Protein AF-A0A8H9G1B4-F1 (afdb_monomer)

Structure (mmCIF, N/CA/C/O backbone):
data_AF-A0A8H9G1B4-F1
#
_entry.id   AF-A0A8H9G1B4-F1
#
loop_
_atom_site.group_PDB
_atom_site.id
_atom_site.type_symbol
_atom_site.label_atom_id
_atom_site.label_alt_id
_atom_site.label_comp_id
_atom_site.label_asym_id
_atom_site.label_entity_id
_atom_site.label_seq_id
_atom_site.pdbx_PDB_ins_code
_atom_site.Cartn_x
_atom_site.Cartn_y
_atom_site.Cartn_z
_atom_site.occupancy
_atom_site.B_iso_or_equiv
_atom_site.auth_seq_id
_atom_site.auth_comp_id
_atom_site.auth_asym_id
_atom_site.auth_atom_id
_atom_site.pdbx_PDB_model_num
ATOM 1 N N . MET A 1 1 ? -32.450 4.926 46.260 1.00 45.41 1 MET A N 1
ATOM 2 C CA . MET A 1 1 ? -32.397 3.562 46.825 1.00 45.41 1 MET A CA 1
ATOM 3 C C . MET A 1 1 ? -30.943 3.125 46.761 1.00 45.41 1 MET A C 1
ATOM 5 O O . MET A 1 1 ? -30.484 2.767 45.690 1.00 45.41 1 MET A O 1
ATOM 9 N N . GLN A 1 2 ? -30.177 3.312 47.837 1.00 35.53 2 GLN A N 1
ATOM 10 C CA . GLN A 1 2 ? -28.774 2.889 47.876 1.00 35.53 2 GLN A CA 1
ATOM 11 C C . GLN A 1 2 ? -28.753 1.433 48.333 1.00 35.53 2 GLN A C 1
ATOM 13 O O . GLN A 1 2 ? -28.996 1.141 49.503 1.00 35.53 2 GLN A O 1
ATOM 18 N N . LEU A 1 3 ? -28.574 0.513 47.390 1.00 46.75 3 LEU A N 1
ATOM 19 C CA . LEU A 1 3 ? -28.362 -0.893 47.704 1.00 46.75 3 LEU A CA 1
ATOM 20 C C . LEU A 1 3 ? -26.878 -1.056 48.035 1.00 46.75 3 LEU A C 1
ATOM 22 O O . LEU A 1 3 ? -26.030 -0.969 47.156 1.00 46.75 3 LEU A O 1
ATOM 26 N N . ASN A 1 4 ? -26.581 -1.223 49.324 1.00 39.00 4 ASN A N 1
ATOM 27 C CA . ASN A 1 4 ? -25.260 -1.623 49.790 1.00 39.00 4 ASN A CA 1
ATOM 28 C C . ASN A 1 4 ? -25.005 -3.071 49.327 1.00 39.00 4 ASN A C 1
ATOM 30 O O . ASN A 1 4 ? -25.754 -3.980 49.701 1.00 39.00 4 ASN A O 1
ATOM 34 N N . THR A 1 5 ? -23.983 -3.260 48.495 1.00 51.50 5 THR A N 1
ATOM 35 C CA . THR A 1 5 ? -23.577 -4.530 47.870 1.00 51.50 5 THR A CA 1
ATOM 36 C C . THR A 1 5 ? -23.260 -5.637 48.878 1.00 51.50 5 THR A C 1
ATOM 38 O O . THR A 1 5 ? -23.421 -6.811 48.554 1.00 51.50 5 THR A O 1
ATOM 41 N N . ASP A 1 6 ? -22.956 -5.297 50.134 1.00 50.88 6 ASP A N 1
ATOM 42 C CA . ASP A 1 6 ? -22.687 -6.276 51.199 1.00 50.88 6 ASP A CA 1
ATOM 43 C C . ASP A 1 6 ? -23.932 -7.072 51.643 1.00 50.88 6 ASP A C 1
ATOM 45 O O . ASP A 1 6 ? -23.829 -8.101 52.315 1.00 50.88 6 ASP A O 1
ATOM 49 N N . ASN A 1 7 ? -25.139 -6.622 51.278 1.00 50.41 7 ASN A N 1
ATOM 50 C CA . ASN A 1 7 ? -26.392 -7.285 51.659 1.00 50.41 7 ASN A CA 1
ATOM 51 C C . ASN A 1 7 ? -26.852 -8.378 50.683 1.00 50.41 7 ASN A C 1
ATOM 53 O O . ASN A 1 7 ? -27.826 -9.069 50.978 1.00 50.41 7 ASN A O 1
ATOM 5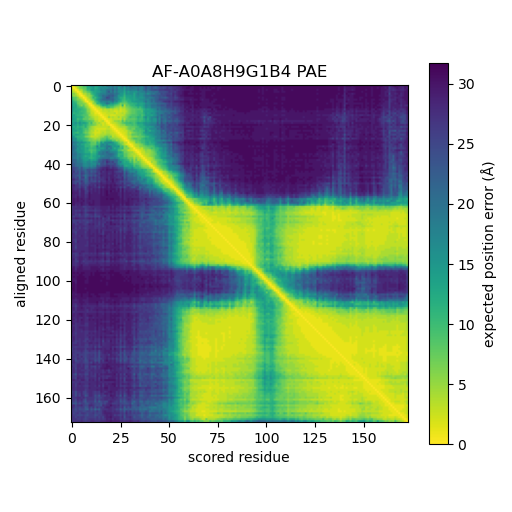7 N N . ILE A 1 8 ? -26.175 -8.552 49.546 1.00 50.28 8 ILE A N 1
ATOM 58 C CA . ILE A 1 8 ? -26.595 -9.484 48.485 1.00 50.28 8 ILE A CA 1
ATOM 59 C C . ILE A 1 8 ? -26.317 -10.952 48.872 1.00 50.28 8 ILE A C 1
ATOM 61 O O . ILE A 1 8 ? -26.995 -11.857 48.396 1.00 50.28 8 ILE A O 1
ATOM 65 N N . LEU A 1 9 ? -25.398 -11.202 49.814 1.00 51.53 9 LEU A N 1
ATOM 66 C CA . LEU A 1 9 ? -25.036 -12.550 50.278 1.00 51.53 9 LEU A CA 1
ATOM 67 C C . LEU A 1 9 ? -25.902 -13.090 51.435 1.00 51.53 9 LEU A C 1
ATOM 69 O O . LEU A 1 9 ? -25.666 -14.199 51.910 1.00 51.53 9 LEU A O 1
ATOM 73 N N . LYS A 1 10 ? -26.897 -12.335 51.922 1.00 56.69 10 LYS A N 1
ATOM 74 C CA . LYS A 1 10 ? -27.782 -12.779 53.014 1.00 56.69 10 LYS A CA 1
ATOM 75 C C . LYS A 1 10 ? -29.090 -13.328 52.441 1.00 56.69 10 LYS A C 1
ATOM 77 O O . LYS A 1 10 ? -29.722 -12.681 51.617 1.00 56.69 10 LYS A O 1
ATOM 82 N N . GLU A 1 11 ? -29.553 -14.476 52.948 1.00 61.25 11 GLU A N 1
ATOM 83 C CA . GLU A 1 11 ? -30.806 -15.154 52.533 1.00 61.25 11 GLU A CA 1
ATOM 84 C C . GLU A 1 11 ? -32.082 -14.292 52.661 1.00 61.25 11 GLU A C 1
ATOM 86 O O . GLU A 1 11 ? -33.163 -14.654 52.189 1.00 61.25 11 GLU A O 1
ATOM 91 N N . SER A 1 12 ? -31.975 -13.134 53.310 1.00 63.62 12 SER A N 1
ATOM 92 C CA . SER A 1 12 ? -33.031 -12.138 53.370 1.00 63.62 12 SER A CA 1
ATOM 93 C C . SER A 1 12 ? -32.452 -10.729 53.401 1.00 63.62 12 SER A C 1
ATOM 95 O O . SER A 1 12 ? -31.546 -10.461 54.195 1.00 63.62 12 SER A O 1
ATOM 97 N N . ILE A 1 13 ? -33.032 -9.821 52.616 1.00 76.06 13 ILE A N 1
ATOM 98 C CA . ILE A 1 13 ? -32.711 -8.390 52.646 1.00 76.06 13 ILE A CA 1
ATOM 99 C C . 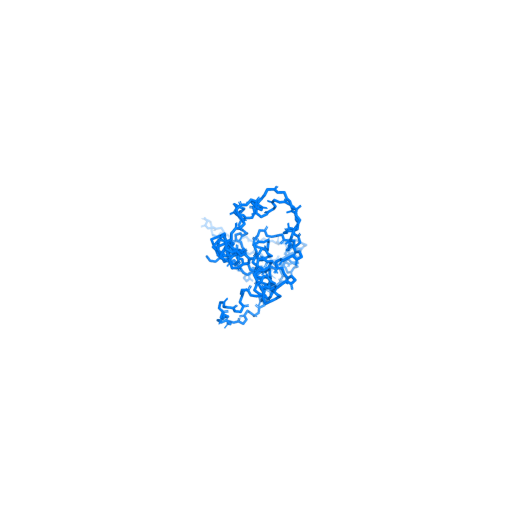ILE A 1 13 ? -33.784 -7.667 53.463 1.00 76.06 13 ILE A C 1
ATOM 101 O O . ILE A 1 13 ? -34.980 -7.951 53.351 1.00 76.06 13 ILE A O 1
ATOM 105 N N . ILE A 1 14 ? -33.353 -6.731 54.309 1.00 72.81 14 ILE A N 1
ATOM 106 C CA . ILE A 1 14 ? -34.253 -5.844 55.044 1.00 72.81 14 ILE A CA 1
ATOM 107 C C . ILE A 1 14 ? -34.376 -4.553 54.242 1.00 72.81 14 ILE A C 1
ATOM 109 O O . ILE A 1 14 ? -33.428 -3.775 54.162 1.00 72.81 14 ILE A O 1
ATOM 113 N N . VAL A 1 15 ? -35.546 -4.327 53.653 1.00 78.25 15 VAL A N 1
ATOM 114 C CA . VAL A 1 15 ? -35.872 -3.070 52.977 1.00 78.25 15 VAL A CA 1
ATOM 115 C C . VAL A 1 15 ? -36.675 -2.189 53.926 1.00 78.25 15 VAL A C 1
ATOM 117 O O . VAL A 1 15 ? -37.648 -2.630 54.540 1.00 78.25 15 VAL A O 1
ATOM 120 N N . GLN A 1 16 ? -36.243 -0.939 54.081 1.00 78.12 16 GLN A N 1
ATOM 121 C CA . GLN A 1 16 ? -36.937 0.053 54.897 1.00 78.12 16 GLN A CA 1
ATOM 122 C C . GLN A 1 16 ? -37.735 0.984 53.989 1.00 78.12 16 GLN A C 1
ATOM 124 O O . GLN A 1 16 ? -37.182 1.597 53.075 1.00 78.12 16 GLN A O 1
ATOM 129 N N . CYS A 1 17 ? -39.039 1.093 54.239 1.00 71.69 17 CYS A N 1
ATOM 130 C CA . CYS A 1 17 ? -39.881 2.037 53.520 1.00 71.69 17 CYS A CA 1
ATOM 131 C C . CYS A 1 17 ? -39.518 3.475 53.936 1.00 71.69 17 CYS A C 1
ATOM 133 O O . CYS A 1 17 ? -39.573 3.786 55.128 1.00 71.69 17 CYS A O 1
ATOM 135 N N . PRO A 1 18 ? -39.199 4.379 52.993 1.00 73.06 18 PRO A N 1
ATOM 136 C CA . PRO A 1 18 ? -38.800 5.748 53.319 1.00 73.06 18 PRO A CA 1
ATOM 137 C C . PRO A 1 18 ? -39.960 6.618 53.828 1.00 73.06 18 PRO A C 1
ATOM 139 O O . PRO A 1 18 ? -39.715 7.650 54.439 1.00 73.06 18 PRO A O 1
ATOM 142 N N . LYS A 1 19 ? -41.219 6.221 53.584 1.00 76.56 19 LYS A N 1
ATOM 143 C CA . LYS A 1 19 ? -42.411 6.991 53.987 1.00 76.56 19 LYS A CA 1
ATOM 144 C C . LYS A 1 19 ? -42.935 6.651 55.381 1.00 76.56 19 LYS A C 1
ATOM 146 O O . LYS A 1 19 ? -43.414 7.541 56.068 1.00 76.56 19 LYS A O 1
ATOM 151 N N . CYS A 1 20 ? -42.885 5.383 55.786 1.00 79.75 20 CYS A N 1
ATOM 152 C CA . CYS A 1 20 ? -43.458 4.927 57.060 1.00 79.75 20 CYS A CA 1
ATOM 153 C C . CYS A 1 20 ? -42.433 4.281 58.003 1.00 79.75 20 CYS A C 1
ATOM 155 O O . CYS A 1 20 ? -42.813 3.745 59.038 1.00 79.75 20 CYS A O 1
ATOM 157 N N . SER A 1 21 ? -41.142 4.292 57.650 1.00 76.75 21 SER A N 1
ATOM 158 C CA . SER A 1 21 ? -40.031 3.702 58.420 1.00 76.75 21 SER A CA 1
ATOM 159 C C . SER A 1 21 ? -40.175 2.213 58.769 1.00 76.75 21 SER A C 1
ATOM 161 O O . SER A 1 21 ? -39.356 1.663 59.506 1.00 76.75 21 SER A O 1
ATOM 163 N N . GLN A 1 22 ? -41.171 1.530 58.205 1.00 79.88 22 GLN A N 1
ATOM 164 C CA . GLN A 1 22 ? -41.409 0.112 58.421 1.00 79.88 22 GLN A CA 1
ATOM 165 C C . GLN A 1 22 ? -40.322 -0.717 57.727 1.00 79.88 22 GLN A C 1
ATOM 167 O O . GLN A 1 22 ? -39.997 -0.492 56.557 1.00 79.88 22 GLN A O 1
ATOM 172 N N . LYS A 1 23 ? -39.751 -1.676 58.463 1.00 80.44 23 LYS A N 1
ATOM 173 C CA . LYS A 1 23 ? -38.731 -2.606 57.968 1.00 80.44 23 LYS A CA 1
ATOM 174 C C . LYS A 1 23 ? -39.406 -3.907 57.545 1.00 80.44 23 LYS A C 1
ATOM 176 O O . LYS A 1 23 ? -39.979 -4.602 58.379 1.00 80.44 23 LYS A O 1
ATOM 181 N N . LEU A 1 24 ? -39.330 -4.235 56.260 1.00 76.31 24 LEU A N 1
ATOM 182 C CA . LEU A 1 24 ? -39.847 -5.480 55.699 1.00 76.31 24 LEU A CA 1
ATOM 183 C C . LEU A 1 24 ? -38.676 -6.412 55.394 1.00 76.31 24 LEU A C 1
ATOM 185 O O . LEU A 1 24 ? -37.708 -6.022 54.740 1.00 76.31 24 LEU A O 1
ATOM 189 N N . ARG A 1 25 ? -38.760 -7.651 55.884 1.00 74.38 25 ARG A N 1
ATOM 190 C CA . ARG A 1 25 ? -37.785 -8.701 55.580 1.00 74.38 25 ARG A CA 1
ATOM 191 C C . ARG A 1 25 ? -38.266 -9.459 54.347 1.00 74.38 25 ARG A C 1
ATOM 193 O O . ARG A 1 25 ? -39.237 -10.205 54.430 1.00 74.38 25 ARG A O 1
ATOM 200 N N . VAL A 1 26 ? -37.578 -9.287 53.226 1.00 74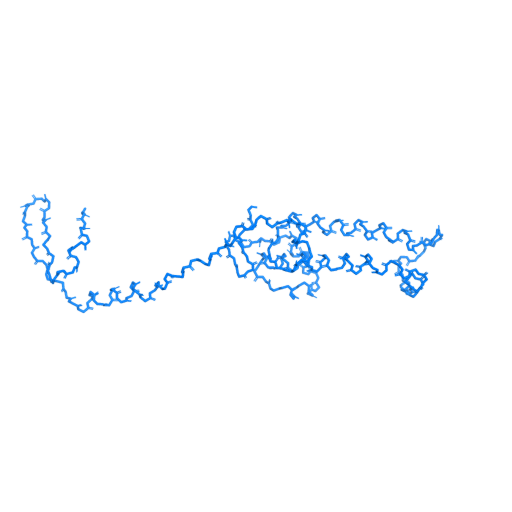.12 26 VAL A N 1
ATOM 201 C CA . VAL A 1 26 ? -37.873 -10.003 51.981 1.00 74.12 26 VAL A CA 1
ATOM 202 C C . VAL A 1 26 ? -36.928 -11.198 51.888 1.00 74.12 26 VAL A C 1
ATOM 204 O O . VAL A 1 26 ? -35.709 -11.027 51.902 1.00 74.12 26 VAL A O 1
ATOM 207 N N . LYS A 1 27 ? -37.484 -12.416 51.841 1.00 69.88 27 LYS A N 1
ATOM 208 C CA . LYS A 1 27 ? -36.721 -13.639 51.548 1.00 69.88 27 LYS A CA 1
ATOM 209 C C . LYS A 1 27 ? -36.514 -13.724 50.040 1.00 69.88 27 LYS A C 1
ATOM 211 O O . LYS A 1 27 ? -37.488 -13.640 49.296 1.00 69.88 27 LYS A O 1
ATOM 216 N N . ILE A 1 28 ? -35.270 -13.883 49.602 1.00 65.06 28 ILE A N 1
ATOM 217 C CA . ILE A 1 28 ? -34.947 -14.014 48.178 1.00 65.06 28 ILE A CA 1
ATOM 218 C C . ILE A 1 28 ? -34.841 -15.509 47.858 1.00 65.06 28 ILE A C 1
ATOM 220 O O . ILE A 1 28 ? -34.106 -16.217 48.551 1.00 65.06 28 ILE A O 1
ATOM 224 N N .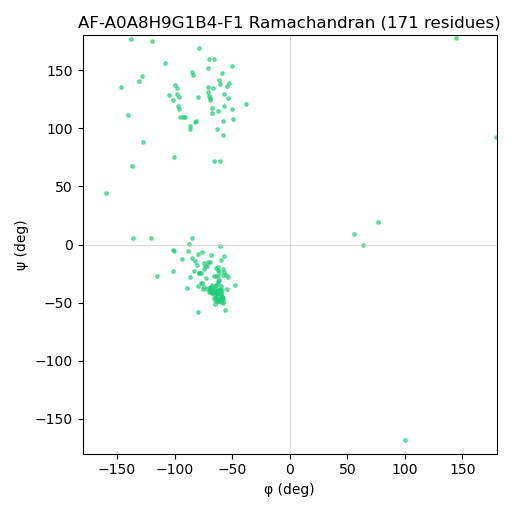 PRO A 1 29 ? -35.561 -16.023 46.845 1.00 60.44 29 PRO A N 1
ATOM 225 C CA . PRO A 1 29 ? -35.416 -17.408 46.425 1.00 60.44 29 PRO A CA 1
ATOM 226 C C . PRO A 1 29 ? -33.986 -17.661 45.915 1.00 60.44 29 PRO A C 1
ATOM 228 O O . PRO A 1 29 ? -33.578 -17.147 44.876 1.00 60.44 29 PRO A O 1
ATOM 231 N N . GLN A 1 30 ? -33.244 -18.507 46.634 1.00 61.47 30 GLN A N 1
ATOM 232 C CA . GLN A 1 30 ? -31.881 -18.959 46.316 1.00 61.47 30 GLN A CA 1
ATOM 233 C C . GLN A 1 30 ? -31.620 -19.431 44.867 1.00 61.47 30 GLN A C 1
ATOM 235 O O . GLN A 1 30 ? -30.511 -19.180 44.390 1.00 61.47 30 GLN A O 1
ATOM 240 N N . PRO A 1 31 ? -32.554 -20.081 44.131 1.00 58.09 31 PRO A N 1
ATOM 241 C CA . PRO A 1 31 ? -32.261 -20.508 42.758 1.00 58.09 31 PRO A CA 1
ATOM 242 C C . PRO A 1 31 ? -31.900 -19.345 41.821 1.00 58.09 31 PRO A C 1
ATOM 244 O O . PRO A 1 31 ? -30.986 -19.487 41.016 1.00 58.09 31 PRO A O 1
ATOM 247 N N . GLN A 1 32 ? -32.516 -18.167 41.986 1.00 53.97 32 GLN A N 1
ATOM 248 C CA . GLN A 1 32 ? -32.257 -17.019 41.105 1.00 53.97 32 GLN A CA 1
ATOM 249 C C . GLN A 1 32 ? -30.932 -16.302 41.408 1.00 53.97 32 GLN A C 1
ATOM 251 O O . GLN A 1 32 ? -30.352 -15.671 40.528 1.00 53.97 32 GLN A O 1
ATOM 256 N N . LEU A 1 33 ? -30.426 -16.415 42.641 1.00 56.53 33 LEU A N 1
ATOM 257 C CA . LEU A 1 33 ? -29.175 -15.772 43.053 1.00 56.53 33 LEU A CA 1
ATOM 258 C C . LEU A 1 33 ? -27.952 -16.503 42.485 1.00 56.53 33 LEU A C 1
ATOM 260 O O . LEU A 1 33 ? -26.991 -15.871 42.054 1.00 56.53 33 LEU A O 1
ATOM 264 N N . LYS A 1 34 ? -28.001 -17.839 42.446 1.00 57.09 34 LYS A N 1
ATOM 265 C CA . LYS A 1 34 ? -26.908 -18.652 41.900 1.00 57.09 34 LYS A CA 1
ATOM 266 C C . LYS A 1 34 ? -26.792 -18.502 40.385 1.00 57.09 34 LYS A C 1
ATOM 268 O O . LYS A 1 34 ? -25.682 -18.366 39.890 1.00 57.09 34 LYS A O 1
ATOM 273 N N . GLU A 1 35 ? -27.911 -18.459 39.663 1.00 58.91 35 GLU A N 1
ATOM 274 C CA . GLU A 1 35 ? -27.908 -18.276 38.204 1.00 58.91 35 GLU A CA 1
ATOM 275 C C . GLU A 1 35 ? -27.369 -16.898 37.785 1.00 58.91 35 GLU A C 1
ATOM 277 O O . GLU A 1 35 ? -26.565 -16.818 36.858 1.00 58.91 35 GLU A O 1
ATOM 282 N N . ALA A 1 36 ? -27.726 -15.824 38.500 1.00 57.81 36 ALA A N 1
ATOM 283 C CA . ALA A 1 36 ? -27.231 -14.476 38.205 1.00 57.81 36 ALA A CA 1
ATOM 284 C C . ALA A 1 36 ? -25.718 -14.314 38.463 1.00 57.81 36 ALA A C 1
ATOM 286 O O . ALA A 1 36 ? -25.012 -13.743 37.635 1.00 57.81 36 ALA A O 1
ATOM 287 N N . ILE A 1 37 ? -25.200 -14.867 39.568 1.00 58.66 37 ILE A N 1
ATOM 288 C CA . ILE A 1 37 ? -23.763 -14.813 39.910 1.00 58.66 37 ILE A CA 1
ATOM 289 C C . ILE A 1 37 ? -22.928 -15.662 38.937 1.00 58.66 37 ILE A C 1
ATOM 291 O O . ILE A 1 37 ? -21.814 -15.295 38.551 1.00 58.66 37 ILE A O 1
ATOM 295 N N . VAL A 1 38 ? -23.464 -16.808 38.515 1.00 60.72 38 VAL A N 1
ATOM 296 C CA . VAL A 1 38 ? -22.808 -17.685 37.539 1.00 60.72 38 VAL A CA 1
ATOM 297 C C . VAL A 1 38 ? -22.779 -17.033 36.150 1.00 60.72 38 VAL A C 1
ATOM 299 O O . VAL A 1 38 ? -21.767 -17.122 35.464 1.00 60.72 38 VAL A O 1
ATOM 302 N N . LEU A 1 39 ? -23.819 -16.293 35.752 1.00 55.59 39 LEU A N 1
ATOM 303 C CA . LEU A 1 39 ? -23.814 -15.542 34.491 1.00 55.59 39 LEU A CA 1
ATOM 304 C C . LEU A 1 39 ? -22.820 -14.366 34.491 1.00 55.59 39 LEU A C 1
ATOM 306 O O . LEU A 1 39 ? -22.136 -14.173 33.489 1.00 55.59 39 LEU A O 1
ATOM 310 N N . GLU A 1 40 ? -22.664 -13.625 35.594 1.00 57.59 40 GLU A N 1
ATOM 311 C CA . GLU A 1 40 ? -21.645 -12.560 35.677 1.00 57.59 40 GLU A CA 1
ATOM 312 C C . GLU A 1 40 ? -20.208 -13.104 35.655 1.00 57.59 40 GLU A C 1
ATOM 314 O O . GLU A 1 40 ? -19.334 -12.521 35.013 1.00 57.59 40 GLU A O 1
ATOM 319 N N . SER A 1 41 ? -19.958 -14.242 36.309 1.00 55.97 41 SER A N 1
ATOM 320 C CA . SER A 1 41 ? -18.621 -14.853 36.376 1.00 55.97 41 SER A CA 1
ATOM 321 C C . SER A 1 41 ? -18.219 -15.629 35.114 1.00 55.97 41 SER A C 1
ATOM 323 O O . SER A 1 41 ? -17.028 -15.755 34.840 1.00 55.97 41 SER A O 1
ATOM 325 N N . ILE A 1 42 ? -19.180 -16.111 34.315 1.00 56.44 42 ILE A N 1
ATOM 326 C CA . ILE A 1 42 ? -18.912 -16.826 33.053 1.00 56.44 42 ILE A CA 1
ATOM 327 C C . ILE A 1 42 ? -18.748 -15.866 31.859 1.00 56.44 42 ILE A C 1
ATOM 329 O O . ILE A 1 42 ? -18.025 -16.189 30.917 1.00 56.44 42 ILE A O 1
ATOM 333 N N . VAL A 1 43 ? -19.372 -14.681 31.872 1.00 55.06 43 VAL A N 1
ATOM 334 C CA . VAL A 1 43 ? -19.354 -13.759 30.714 1.00 55.06 43 VAL A CA 1
ATOM 335 C C . VAL A 1 43 ? -18.089 -12.895 30.637 1.00 55.06 43 VAL A C 1
ATOM 337 O O . VAL A 1 43 ? -17.792 -12.354 29.573 1.00 55.06 43 VAL A O 1
ATOM 340 N N . MET A 1 44 ? -17.283 -12.810 31.697 1.00 46.28 44 MET A N 1
ATOM 341 C CA . MET A 1 44 ? -15.997 -12.114 31.631 1.00 46.28 44 MET A CA 1
ATOM 342 C C . MET A 1 44 ? -14.848 -12.990 32.131 1.00 46.28 44 MET A C 1
ATOM 344 O O . MET A 1 44 ? -14.425 -12.847 33.279 1.00 46.28 44 MET A O 1
ATOM 348 N N . PRO A 1 45 ? -14.214 -13.803 31.265 1.00 56.19 45 PRO A N 1
ATOM 349 C CA . PRO A 1 45 ? -12.769 -13.847 31.355 1.00 56.19 45 PRO A CA 1
ATOM 350 C C . PRO A 1 45 ? -12.321 -12.399 31.142 1.00 56.19 45 PRO A C 1
ATOM 352 O O . PRO A 1 45 ? -12.438 -11.857 30.041 1.00 56.19 45 PRO A O 1
ATOM 355 N N . VAL A 1 46 ? -11.886 -11.734 32.212 1.00 53.69 46 VAL A N 1
ATOM 356 C CA . VAL A 1 46 ? -11.077 -10.525 32.081 1.00 53.69 46 VAL A CA 1
ATOM 357 C C . VAL A 1 46 ? -9.861 -10.974 31.285 1.00 53.69 46 VAL A C 1
ATOM 359 O O . VAL A 1 46 ? -8.932 -11.571 31.820 1.00 53.69 46 VAL A O 1
ATOM 362 N N . MET A 1 47 ? -9.930 -10.793 29.968 1.00 56.50 47 MET A N 1
ATOM 363 C CA . MET A 1 47 ? -8.767 -10.864 29.113 1.00 56.50 47 MET A CA 1
ATOM 364 C C . MET A 1 47 ? -7.897 -9.718 29.586 1.00 56.50 47 MET A C 1
ATOM 366 O O . MET A 1 47 ? -8.171 -8.557 29.285 1.00 56.50 47 MET A O 1
ATOM 370 N N . GLU A 1 48 ? -6.908 -10.053 30.406 1.00 62.72 48 GLU A N 1
ATOM 371 C CA . GLU A 1 48 ? -5.842 -9.138 30.748 1.00 62.72 48 GLU A CA 1
ATOM 372 C C . GLU A 1 48 ? -5.308 -8.584 29.422 1.00 62.72 48 GLU A C 1
ATOM 374 O O . GLU A 1 48 ? -4.932 -9.370 28.539 1.00 62.72 48 GLU A O 1
ATOM 379 N N . PRO A 1 49 ? -5.423 -7.262 29.188 1.00 70.75 49 PRO A N 1
ATOM 380 C CA . PRO A 1 49 ? -5.014 -6.689 27.923 1.00 70.75 49 PRO A CA 1
ATOM 381 C C . PRO A 1 49 ? -3.546 -7.062 27.718 1.00 70.75 49 PRO A C 1
ATOM 383 O O . PRO A 1 49 ? -2.754 -6.872 28.643 1.00 70.75 49 PRO A O 1
ATOM 386 N N . PRO A 1 50 ? -3.171 -7.622 26.553 1.00 68.31 50 PRO A N 1
ATOM 387 C CA . PRO A 1 50 ? -1.784 -7.978 26.310 1.00 68.31 50 PRO A CA 1
ATOM 388 C C . PRO A 1 50 ? -0.940 -6.732 26.558 1.00 68.31 50 PRO A C 1
ATOM 390 O O . PRO A 1 50 ? -1.244 -5.678 25.993 1.00 68.31 50 PRO A O 1
ATOM 393 N N . GLU A 1 51 ? 0.075 -6.837 27.419 1.00 60.28 51 GLU A N 1
ATOM 394 C CA . GLU A 1 51 ? 1.049 -5.769 27.620 1.00 60.28 51 GLU A CA 1
ATOM 395 C C . GLU A 1 51 ? 1.543 -5.327 26.240 1.00 60.28 51 GLU A C 1
ATOM 397 O O . GLU A 1 51 ? 2.228 -6.071 25.538 1.00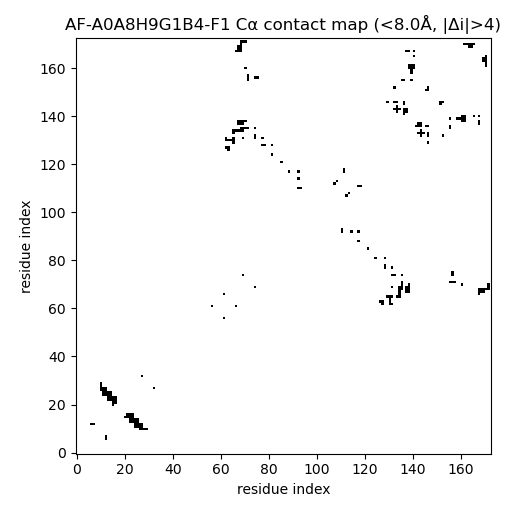 60.28 51 GLU A O 1
ATOM 402 N N . ILE A 1 52 ? 1.137 -4.134 25.799 1.00 58.34 52 ILE A N 1
ATOM 403 C CA . ILE A 1 52 ? 1.634 -3.562 24.554 1.00 58.34 52 ILE A CA 1
ATOM 404 C C . ILE A 1 52 ? 2.979 -2.942 24.923 1.00 58.34 52 ILE A C 1
ATOM 406 O O . ILE A 1 52 ? 2.980 -1.888 25.567 1.00 58.34 52 ILE A O 1
ATOM 410 N N . PRO A 1 53 ? 4.131 -3.530 24.538 1.00 57.56 53 PRO A N 1
ATOM 411 C CA . PRO A 1 53 ? 5.401 -2.861 24.739 1.00 57.56 53 PRO A CA 1
ATOM 412 C C . PRO A 1 53 ? 5.332 -1.514 24.024 1.00 57.56 53 PRO A C 1
ATOM 414 O O . PRO A 1 53 ? 5.137 -1.444 22.804 1.00 57.56 53 PRO A O 1
ATOM 417 N N . SER A 1 54 ? 5.475 -0.445 24.810 1.00 63.59 54 SER A N 1
ATOM 418 C CA . SER A 1 54 ? 5.554 0.947 24.379 1.00 63.59 54 SER A CA 1
ATOM 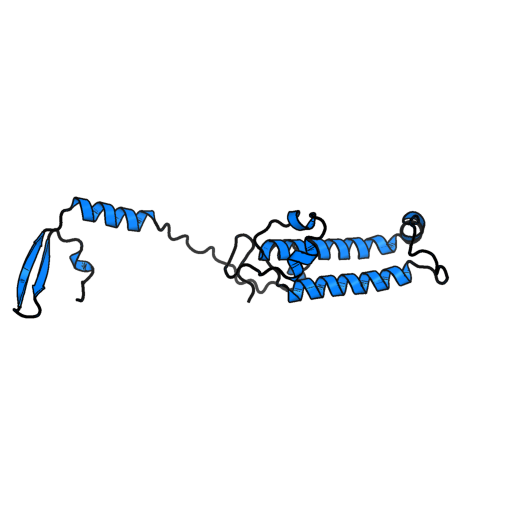419 C C . SER A 1 54 ? 6.836 1.150 23.577 1.00 63.59 54 SER A C 1
ATOM 421 O O . SER A 1 54 ? 7.820 1.730 24.028 1.00 63.59 54 SER A O 1
ATOM 423 N N . SER A 1 55 ? 6.860 0.603 22.374 1.00 49.25 55 SER A N 1
ATOM 424 C CA . SER A 1 55 ? 7.947 0.796 21.443 1.00 49.25 55 SER A CA 1
ATOM 425 C C . SER A 1 55 ? 7.557 1.978 20.578 1.00 49.25 55 SER A C 1
ATOM 427 O O . SER A 1 55 ? 6.642 1.890 19.756 1.00 49.25 55 SER A O 1
ATOM 429 N N . SER A 1 56 ? 8.252 3.097 20.771 1.00 56.62 56 SER A N 1
ATOM 430 C CA . SER A 1 56 ? 8.348 4.183 19.801 1.00 56.62 56 SER A CA 1
ATOM 431 C C . SER A 1 56 ? 8.980 3.631 18.516 1.00 56.62 56 SER A C 1
ATOM 433 O O . SER A 1 56 ? 10.153 3.830 18.204 1.00 56.62 56 SER A O 1
ATOM 435 N N . LYS A 1 57 ? 8.217 2.824 17.772 1.00 54.16 57 LYS A N 1
ATOM 436 C CA . LYS A 1 57 ? 8.704 2.159 16.569 1.00 54.16 57 LYS A CA 1
ATOM 437 C C . LYS A 1 57 ? 8.963 3.235 15.524 1.00 54.16 57 LYS A C 1
ATOM 439 O O . LYS A 1 57 ? 8.039 3.892 15.050 1.00 54.16 57 LYS A O 1
ATOM 444 N N . SER A 1 58 ? 10.241 3.406 15.189 1.00 54.75 58 SER A N 1
ATOM 445 C CA . SER A 1 58 ? 10.712 4.171 14.034 1.00 54.75 58 SER A CA 1
ATOM 446 C C . SER A 1 58 ? 9.780 3.955 12.835 1.00 54.75 58 SER A C 1
ATOM 448 O O . SER A 1 58 ? 9.605 2.822 12.380 1.00 54.75 58 SER A O 1
ATOM 450 N N . LYS A 1 59 ? 9.187 5.044 12.323 1.00 61.25 59 LYS A N 1
ATOM 451 C CA . LYS A 1 59 ? 8.221 5.023 11.209 1.00 61.25 59 LYS A CA 1
ATOM 452 C C . LYS A 1 59 ? 8.762 4.305 9.964 1.00 61.25 59 LYS A C 1
ATOM 454 O O . LYS A 1 59 ? 7.987 3.701 9.234 1.00 61.25 59 LYS A O 1
ATOM 459 N N . VAL A 1 60 ? 10.082 4.297 9.753 1.00 57.03 60 VAL A N 1
ATOM 460 C CA . VAL A 1 60 ? 10.730 3.658 8.593 1.00 57.03 60 VAL A CA 1
ATOM 461 C C . VAL A 1 60 ? 10.626 2.129 8.647 1.00 57.03 60 VAL A C 1
ATOM 463 O O . VAL A 1 60 ? 10.363 1.497 7.625 1.00 57.03 60 VAL A O 1
ATOM 466 N N . LYS A 1 61 ? 10.723 1.521 9.842 1.00 58.38 61 LYS A N 1
ATOM 467 C CA . LYS A 1 61 ? 10.525 0.067 10.016 1.00 58.38 61 LYS A CA 1
ATOM 468 C C . LYS A 1 61 ? 9.104 -0.370 9.642 1.00 58.38 61 LYS A C 1
ATOM 470 O O . LYS A 1 61 ? 8.889 -1.525 9.284 1.00 58.38 61 LYS A O 1
ATOM 475 N N . ASN A 1 62 ? 8.144 0.555 9.664 1.00 74.38 62 ASN A N 1
ATOM 476 C CA . ASN A 1 62 ? 6.767 0.265 9.293 1.00 74.38 62 ASN A CA 1
ATOM 477 C C . ASN A 1 62 ? 6.544 0.259 7.772 1.00 74.38 62 ASN A C 1
ATOM 479 O O . ASN A 1 62 ? 5.562 -0.326 7.339 1.00 74.38 62 ASN A O 1
ATOM 483 N N . ILE A 1 63 ? 7.418 0.830 6.939 1.00 83.38 63 ILE A N 1
ATOM 484 C CA . ILE A 1 63 ? 7.157 0.912 5.487 1.00 83.38 63 ILE A CA 1
ATOM 485 C C . ILE A 1 63 ? 7.391 -0.441 4.791 1.00 83.38 63 ILE A C 1
ATOM 487 O O . ILE A 1 63 ? 6.670 -0.802 3.865 1.00 83.38 63 ILE A O 1
ATOM 491 N N . PHE A 1 64 ? 8.349 -1.237 5.266 1.00 88.69 64 PHE A N 1
ATOM 492 C CA . PHE A 1 64 ? 8.692 -2.534 4.660 1.00 88.69 64 PHE A CA 1
ATOM 493 C C . PHE A 1 64 ? 7.969 -3.735 5.277 1.00 88.69 64 PHE A C 1
ATOM 495 O O . PHE A 1 64 ? 8.006 -4.824 4.711 1.00 88.69 64 PHE A O 1
ATOM 502 N N . SER A 1 65 ? 7.323 -3.549 6.427 1.00 92.25 65 SER A N 1
ATOM 503 C CA . SER A 1 65 ? 6.556 -4.599 7.100 1.00 92.25 65 SER A CA 1
ATOM 504 C C . SER A 1 65 ? 5.132 -4.679 6.549 1.00 92.25 65 SER A C 1
ATOM 506 O O . SER A 1 65 ? 4.565 -3.649 6.201 1.00 92.25 65 SER A O 1
ATOM 508 N N . PHE A 1 66 ? 4.535 -5.871 6.526 1.00 93.75 66 PHE A N 1
ATOM 509 C CA . PHE A 1 66 ? 3.117 -6.085 6.193 1.00 93.75 66 PHE A CA 1
ATOM 510 C C . PHE A 1 66 ? 2.181 -5.896 7.393 1.00 93.75 66 PHE A C 1
ATOM 512 O O . PHE A 1 66 ? 0.966 -5.796 7.228 1.00 93.75 66 PHE A O 1
ATOM 519 N N . GLU A 1 67 ? 2.742 -5.804 8.597 1.00 92.31 67 GLU A N 1
ATOM 520 C CA . GLU A 1 67 ? 1.973 -5.747 9.834 1.00 92.31 67 GLU A CA 1
ATOM 521 C C . GLU A 1 67 ? 1.497 -4.334 10.163 1.00 92.31 67 GLU A C 1
ATOM 523 O O . GLU A 1 67 ? 2.198 -3.338 9.932 1.00 92.31 67 GLU A O 1
ATOM 528 N N . GLY A 1 68 ? 0.314 -4.252 10.767 1.00 92.06 68 GLY A N 1
ATOM 529 C CA . GLY A 1 68 ? -0.305 -3.002 11.187 1.00 92.06 68 GLY A CA 1
ATOM 530 C C . GLY A 1 68 ? -1.378 -2.487 10.232 1.00 92.06 68 GLY A C 1
ATOM 531 O O . GLY A 1 68 ? -1.838 -3.175 9.318 1.00 92.06 68 GLY A O 1
ATOM 532 N N . ARG A 1 69 ? -1.772 -1.236 10.477 1.00 93.50 69 ARG A N 1
ATOM 533 C CA . ARG A 1 69 ? -2.848 -0.529 9.780 1.00 93.50 69 ARG A CA 1
ATOM 534 C C . ARG A 1 69 ? -2.344 0.819 9.279 1.00 93.50 69 ARG A C 1
ATOM 536 O O . ARG A 1 69 ? -1.529 1.451 9.949 1.00 93.50 69 ARG A O 1
ATOM 543 N N . ILE A 1 70 ? -2.831 1.244 8.116 1.00 94.38 70 ILE A N 1
ATOM 544 C CA . ILE A 1 70 ? -2.508 2.545 7.514 1.00 94.38 70 ILE A CA 1
ATOM 545 C C . ILE A 1 70 ? -3.778 3.279 7.083 1.00 94.38 70 ILE A C 1
ATOM 547 O O . ILE A 1 70 ? -4.726 2.666 6.586 1.00 94.38 70 ILE A O 1
ATOM 551 N N . GLY A 1 71 ? -3.792 4.596 7.294 1.00 93.00 71 GLY A N 1
ATOM 552 C CA . GLY A 1 71 ? -4.924 5.452 6.958 1.00 93.00 71 GLY A CA 1
ATOM 553 C C . GLY A 1 71 ? -4.976 5.778 5.466 1.00 93.00 71 GLY A C 1
ATOM 554 O O . GLY A 1 71 ? -4.024 5.552 4.719 1.00 93.00 71 GLY A O 1
ATOM 555 N N . ARG A 1 72 ? -6.090 6.370 5.023 1.00 93.81 72 ARG A N 1
ATOM 556 C CA . ARG A 1 72 ? -6.301 6.731 3.608 1.00 93.81 72 ARG A CA 1
ATOM 557 C C . ARG A 1 72 ? -5.249 7.699 3.074 1.00 93.81 72 ARG A C 1
ATOM 559 O O . ARG A 1 72 ? -4.780 7.515 1.958 1.00 93.81 72 ARG A O 1
ATOM 566 N N . LEU A 1 73 ? -4.894 8.715 3.863 1.00 91.38 73 LEU A N 1
ATOM 567 C CA . LEU A 1 73 ? -3.957 9.756 3.444 1.00 91.38 73 LEU A CA 1
ATOM 568 C C . LEU A 1 73 ? -2.559 9.180 3.218 1.00 91.38 73 LEU A C 1
ATOM 570 O O . LEU A 1 73 ? -1.984 9.367 2.153 1.00 91.38 73 LEU A O 1
ATOM 574 N N . GLU A 1 74 ? -2.030 8.443 4.193 1.00 92.19 74 GLU A N 1
ATOM 575 C CA . GLU A 1 74 ? -0.700 7.838 4.087 1.00 92.19 74 GLU A CA 1
ATOM 576 C C . GLU A 1 74 ? -0.644 6.804 2.947 1.00 92.19 74 GLU A C 1
ATOM 578 O O . GLU A 1 74 ? 0.315 6.782 2.172 1.00 92.19 74 GLU A O 1
ATOM 583 N N . PHE A 1 75 ? -1.702 6.002 2.782 1.00 93.56 75 PHE A N 1
ATOM 584 C CA . PHE A 1 75 ? -1.845 5.078 1.656 1.00 93.56 75 PHE A CA 1
ATOM 585 C C . PHE A 1 75 ? -1.836 5.809 0.305 1.00 93.56 75 PHE A C 1
ATOM 587 O O . PHE A 1 75 ? -1.056 5.455 -0.581 1.00 93.56 75 PHE A O 1
ATOM 594 N N . PHE A 1 76 ? -2.649 6.860 0.160 1.00 94.06 76 PHE A N 1
ATOM 595 C CA . PHE A 1 76 ? -2.721 7.664 -1.059 1.00 94.06 76 PHE A CA 1
ATOM 596 C C . PHE A 1 76 ? -1.377 8.324 -1.385 1.00 94.06 76 PHE A C 1
ATOM 598 O O . PHE A 1 76 ? -0.900 8.216 -2.512 1.00 94.06 76 PHE A O 1
ATOM 605 N N . LEU A 1 77 ? -0.727 8.944 -0.395 1.00 93.44 77 LEU A N 1
ATOM 606 C CA . LEU A 1 77 ? 0.581 9.580 -0.567 1.00 93.44 77 LEU A CA 1
ATOM 607 C C . LEU A 1 77 ? 1.663 8.571 -0.967 1.00 93.44 77 LEU A C 1
ATOM 609 O O . LEU A 1 77 ? 2.485 8.876 -1.828 1.00 93.44 77 LEU A O 1
ATOM 613 N N . THR A 1 78 ? 1.644 7.361 -0.401 1.00 92.75 78 THR A N 1
ATOM 614 C CA . THR A 1 78 ? 2.602 6.308 -0.772 1.00 92.75 78 THR A CA 1
ATOM 615 C C . THR A 1 78 ? 2.417 5.882 -2.227 1.00 92.75 78 THR A C 1
ATOM 617 O O . THR A 1 78 ? 3.388 5.812 -2.976 1.00 92.75 78 THR A O 1
ATOM 620 N N . TYR A 1 79 ? 1.177 5.648 -2.661 1.00 93.06 79 TYR A N 1
ATOM 621 C CA . TYR A 1 79 ? 0.899 5.281 -4.052 1.00 93.06 79 TYR A CA 1
ATOM 622 C C . TYR A 1 79 ? 1.197 6.420 -5.030 1.00 93.06 79 TYR A C 1
ATOM 624 O O . TYR A 1 79 ? 1.722 6.167 -6.113 1.00 93.06 79 TYR A O 1
ATOM 632 N N . LEU A 1 80 ? 0.940 7.671 -4.641 1.00 94.62 80 LEU A N 1
ATOM 633 C CA . LEU A 1 80 ? 1.308 8.846 -5.427 1.00 94.62 80 LEU A CA 1
ATOM 634 C C . LEU A 1 80 ? 2.833 8.964 -5.580 1.00 94.62 80 LEU A C 1
ATOM 636 O O . LEU A 1 80 ? 3.329 9.220 -6.677 1.00 94.62 80 LEU A O 1
ATOM 640 N N . PHE A 1 81 ? 3.581 8.718 -4.504 1.00 94.62 81 PHE A N 1
ATOM 641 C CA . PHE A 1 81 ? 5.042 8.705 -4.521 1.00 94.62 81 PHE A CA 1
ATOM 642 C C . PHE A 1 81 ? 5.601 7.583 -5.406 1.00 94.62 81 PHE A C 1
ATOM 644 O O . PHE A 1 81 ? 6.464 7.836 -6.245 1.00 94.62 81 PHE A O 1
ATOM 651 N N . ILE A 1 82 ? 5.068 6.361 -5.284 1.00 94.06 82 ILE A N 1
ATOM 652 C CA . ILE A 1 82 ? 5.435 5.229 -6.149 1.00 94.06 82 ILE A CA 1
ATOM 653 C C . ILE A 1 82 ? 5.137 5.558 -7.616 1.00 94.06 82 ILE A C 1
ATOM 655 O O . ILE A 1 82 ? 5.981 5.315 -8.479 1.00 94.06 82 ILE A O 1
ATOM 659 N N . TYR A 1 83 ? 3.975 6.151 -7.909 1.00 93.38 83 TYR A N 1
ATOM 660 C CA . TYR A 1 83 ? 3.614 6.574 -9.260 1.00 93.38 83 TYR A CA 1
ATOM 661 C C . TYR A 1 83 ? 4.636 7.568 -9.826 1.00 93.38 83 TYR A C 1
ATOM 663 O O . TYR A 1 83 ? 5.173 7.335 -10.911 1.00 93.38 83 TYR A O 1
ATOM 671 N N . PHE A 1 84 ? 4.977 8.617 -9.073 1.00 94.38 84 PHE A N 1
ATOM 672 C CA . PHE A 1 84 ? 5.949 9.626 -9.494 1.00 94.38 84 PHE A CA 1
ATOM 673 C C . PHE A 1 84 ? 7.352 9.040 -9.720 1.00 94.38 84 PHE A C 1
ATOM 675 O O . PHE A 1 84 ? 7.946 9.256 -10.777 1.00 94.38 84 PHE A O 1
ATOM 682 N N . LEU A 1 85 ? 7.858 8.228 -8.784 1.00 93.00 85 LEU A N 1
ATOM 683 C CA . LEU A 1 85 ? 9.150 7.554 -8.942 1.00 93.00 85 LEU A CA 1
ATOM 684 C C . LEU A 1 85 ? 9.163 6.599 -10.136 1.00 93.00 85 LEU A C 1
ATOM 686 O O . LEU A 1 85 ? 10.135 6.571 -10.887 1.00 93.00 85 LEU A O 1
ATOM 690 N N . SER A 1 86 ? 8.079 5.850 -10.354 1.00 88.50 86 SER A N 1
ATOM 691 C CA . SER A 1 86 ? 7.967 4.961 -11.511 1.00 88.50 86 SER A CA 1
ATOM 692 C C . SER A 1 86 ? 7.963 5.738 -12.833 1.00 88.50 86 SER A C 1
ATOM 694 O O . SER A 1 86 ? 8.546 5.278 -13.812 1.00 88.50 86 SER A O 1
ATOM 696 N N . ALA A 1 87 ? 7.360 6.932 -12.870 1.00 88.56 87 ALA A N 1
ATOM 697 C CA . ALA A 1 87 ? 7.363 7.798 -14.044 1.00 88.56 87 ALA A CA 1
ATOM 698 C C . ALA A 1 87 ? 8.771 8.330 -14.347 1.00 88.56 87 ALA A C 1
ATOM 700 O O . ALA A 1 87 ? 9.183 8.311 -15.505 1.00 88.56 87 ALA A O 1
ATOM 701 N N . ILE A 1 88 ? 9.525 8.733 -13.317 1.00 88.31 88 ILE A N 1
ATOM 702 C CA . ILE A 1 88 ? 10.936 9.124 -13.448 1.00 88.31 88 ILE A CA 1
ATOM 703 C C . ILE A 1 88 ? 11.773 7.946 -13.952 1.00 88.31 88 ILE A C 1
ATOM 705 O O . ILE A 1 88 ? 12.509 8.086 -14.924 1.00 88.31 88 ILE A O 1
ATOM 709 N N . LEU A 1 89 ? 11.623 6.766 -13.347 1.00 85.62 89 LEU A N 1
ATOM 710 C CA . LEU A 1 89 ? 12.383 5.571 -13.716 1.00 85.62 89 LEU A CA 1
ATOM 711 C C . LEU A 1 89 ? 12.172 5.183 -15.187 1.00 85.62 89 LEU A C 1
ATOM 713 O O . LEU A 1 89 ? 13.121 4.850 -15.892 1.00 85.62 89 LEU A O 1
ATOM 717 N N . LYS A 1 90 ? 10.935 5.311 -15.682 1.00 81.31 90 LYS A N 1
ATOM 718 C CA . LYS A 1 90 ? 10.603 5.097 -17.097 1.00 81.31 90 LYS A CA 1
ATOM 719 C C . LYS A 1 90 ? 11.307 6.083 -18.034 1.00 81.31 90 LYS A C 1
ATOM 721 O O . LYS A 1 90 ? 11.603 5.701 -19.159 1.00 81.31 90 LYS A O 1
ATOM 726 N N . ARG A 1 91 ? 11.585 7.324 -17.608 1.00 82.88 91 ARG A N 1
ATOM 727 C CA . ARG A 1 91 ? 12.355 8.293 -18.417 1.00 82.88 91 ARG A CA 1
ATOM 728 C C . ARG A 1 91 ? 13.809 7.866 -18.586 1.00 82.88 91 ARG A C 1
ATOM 730 O O . ARG A 1 91 ? 14.361 8.095 -19.648 1.00 82.88 91 ARG A O 1
ATOM 737 N N . PHE A 1 92 ? 14.395 7.230 -17.574 1.00 79.19 92 PHE A N 1
ATOM 738 C CA . PHE A 1 92 ? 15.757 6.697 -17.654 1.00 79.19 92 PHE A CA 1
ATOM 739 C C . PHE A 1 92 ? 15.840 5.392 -18.453 1.00 79.19 92 PHE A C 1
ATOM 741 O O . PHE A 1 92 ? 16.831 5.155 -19.133 1.00 79.19 92 PHE A O 1
ATOM 748 N N . LEU A 1 93 ? 14.794 4.562 -18.399 1.00 74.50 93 LEU A N 1
ATOM 749 C CA . LEU A 1 93 ? 14.691 3.330 -19.191 1.00 74.50 93 LEU A CA 1
ATOM 750 C C . LEU A 1 93 ? 14.417 3.591 -20.681 1.00 74.50 93 LEU A C 1
ATOM 752 O O . LEU A 1 93 ? 14.784 2.783 -21.529 1.00 74.50 93 LEU A O 1
ATOM 756 N N . LYS A 1 94 ? 13.751 4.704 -21.004 1.00 65.38 94 LYS A N 1
ATOM 757 C CA . LYS A 1 94 ? 13.432 5.113 -22.370 1.00 65.38 94 LYS A CA 1
ATOM 758 C C . LYS A 1 94 ? 14.608 5.917 -22.935 1.00 65.38 94 LYS A C 1
ATOM 760 O O . LYS A 1 94 ? 14.742 7.099 -22.636 1.00 65.38 94 LYS A O 1
ATOM 765 N N . GLY A 1 95 ? 15.457 5.274 -23.740 1.00 58.62 95 GLY A N 1
ATOM 766 C CA . GLY A 1 95 ? 16.489 5.957 -24.529 1.00 58.62 95 GLY A CA 1
ATOM 767 C C . GLY A 1 95 ? 15.907 7.128 -25.335 1.00 58.62 95 GLY A C 1
ATOM 768 O O . GLY A 1 95 ? 14.714 7.147 -25.645 1.00 58.62 95 GLY A O 1
ATOM 769 N N . SER A 1 96 ? 16.738 8.125 -25.639 1.00 57.00 96 SER A N 1
ATOM 770 C CA . SER A 1 96 ? 16.334 9.512 -25.916 1.00 57.00 96 SER A CA 1
ATOM 771 C C . SER A 1 96 ? 15.385 9.778 -27.097 1.00 57.00 96 SER A C 1
ATOM 773 O O . SER A 1 96 ? 15.031 10.937 -27.262 1.00 57.00 96 SER A O 1
ATOM 775 N N . ASN A 1 97 ? 14.936 8.797 -27.894 1.00 59.81 97 ASN A N 1
ATOM 776 C CA . ASN A 1 97 ? 14.271 9.083 -29.179 1.00 59.81 97 ASN A CA 1
ATOM 777 C C . ASN A 1 97 ? 12.995 8.283 -29.547 1.00 59.81 97 ASN A C 1
ATOM 779 O O . ASN A 1 97 ? 12.466 8.495 -30.634 1.00 59.81 97 ASN A O 1
ATOM 783 N N . ASP A 1 98 ? 12.417 7.434 -28.690 1.00 58.16 98 ASP A N 1
ATOM 784 C CA . ASP A 1 98 ? 11.322 6.545 -29.146 1.00 58.16 98 ASP A CA 1
ATOM 785 C C . ASP A 1 98 ? 9.915 7.044 -28.762 1.00 58.16 98 ASP A C 1
ATOM 787 O O . ASP A 1 98 ? 9.269 6.541 -27.839 1.00 58.16 98 ASP A O 1
ATOM 791 N N . GLU A 1 99 ? 9.388 8.057 -29.449 1.00 60.59 99 GLU A N 1
ATOM 792 C CA . GLU A 1 99 ? 8.072 8.648 -29.132 1.00 60.59 99 GLU A CA 1
ATOM 793 C C . GLU A 1 99 ? 6.846 7.749 -29.393 1.00 60.59 99 GLU A C 1
ATOM 795 O O . GLU A 1 99 ? 5.767 8.045 -28.890 1.00 60.59 99 GLU A O 1
ATOM 800 N N . VAL A 1 100 ? 6.982 6.593 -30.047 1.00 55.50 100 VAL A N 1
ATOM 801 C CA . VAL A 1 100 ? 5.810 5.818 -30.522 1.00 55.50 100 VAL A CA 1
ATOM 802 C C . VAL A 1 100 ? 5.441 4.614 -29.629 1.00 55.50 100 VAL A C 1
ATOM 804 O O . VAL A 1 100 ? 4.404 3.985 -29.810 1.00 55.50 100 VAL A O 1
ATOM 807 N N . TRP A 1 101 ? 6.230 4.304 -28.596 1.00 51.31 101 TRP A N 1
ATOM 808 C CA . TRP A 1 101 ? 6.138 3.010 -27.898 1.00 51.31 101 TRP A CA 1
ATOM 809 C C . TRP A 1 101 ? 4.884 2.788 -27.016 1.00 51.31 101 TRP A C 1
ATOM 811 O O . TRP A 1 101 ? 4.582 1.670 -26.627 1.00 51.31 101 TRP A O 1
ATOM 821 N N . TYR A 1 102 ? 4.113 3.818 -26.666 1.00 53.78 102 TYR A N 1
ATOM 822 C CA . TYR A 1 102 ? 3.169 3.719 -25.538 1.00 53.78 102 TYR A CA 1
ATOM 823 C C . TYR A 1 102 ? 1.864 2.930 -25.773 1.00 53.78 102 TYR A C 1
ATOM 825 O O . TYR A 1 102 ? 1.126 2.746 -24.806 1.00 53.78 102 TYR A O 1
ATOM 833 N N . ILE A 1 103 ? 1.549 2.472 -26.993 1.00 54.25 103 ILE A N 1
ATOM 834 C CA . ILE A 1 103 ? 0.175 2.023 -27.312 1.00 54.25 103 ILE A CA 1
ATOM 835 C C . ILE A 1 103 ? 0.049 0.525 -27.645 1.00 54.25 103 ILE A C 1
ATOM 837 O O . ILE A 1 103 ? -0.999 -0.051 -27.365 1.00 54.25 103 ILE A O 1
ATOM 841 N N . LEU A 1 104 ? 1.076 -0.159 -28.160 1.00 46.84 104 LEU A N 1
ATOM 842 C CA . LEU A 1 104 ? 0.969 -1.581 -28.529 1.00 46.84 104 LEU A CA 1
ATOM 843 C C . LEU A 1 104 ? 2.252 -2.330 -28.153 1.00 46.84 104 LEU A C 1
ATOM 845 O O . LEU A 1 104 ? 3.322 -2.075 -28.696 1.00 46.84 104 LEU A O 1
ATOM 849 N N . GLY A 1 105 ? 2.130 -3.211 -27.160 1.00 58.22 105 GLY A N 1
ATOM 850 C CA . GLY A 1 105 ? 3.243 -3.894 -26.511 1.00 58.22 105 GLY A CA 1
ATOM 851 C C . GLY A 1 105 ? 4.090 -4.769 -27.438 1.00 58.22 105 GLY A C 1
ATOM 852 O O . GLY A 1 105 ? 3.564 -5.490 -28.274 1.00 58.22 105 GLY A O 1
ATOM 853 N N . ASN A 1 106 ? 5.413 -4.702 -27.270 1.00 56.88 106 ASN A N 1
ATOM 854 C CA . ASN A 1 106 ? 6.307 -5.805 -26.865 1.00 56.88 106 ASN A CA 1
ATOM 855 C C . ASN A 1 106 ? 7.781 -5.344 -26.799 1.00 56.88 106 ASN A C 1
ATOM 857 O O . ASN A 1 106 ? 8.442 -5.337 -27.827 1.00 56.88 106 ASN A O 1
ATOM 861 N N . ARG A 1 107 ? 8.289 -4.900 -25.632 1.00 54.50 107 ARG A N 1
ATOM 862 C CA . ARG A 1 107 ? 9.726 -4.621 -25.346 1.00 54.50 107 ARG A CA 1
ATOM 863 C C . ARG A 1 107 ? 10.014 -4.614 -23.837 1.00 54.50 107 ARG A C 1
ATOM 865 O O . ARG A 1 107 ? 10.715 -3.751 -23.314 1.00 54.50 107 ARG A O 1
ATOM 872 N N . TYR A 1 108 ? 9.480 -5.586 -23.101 1.00 52.62 108 TYR A N 1
ATOM 873 C CA . TYR A 1 108 ? 10.009 -5.835 -21.753 1.00 52.62 108 TYR A CA 1
ATOM 874 C C . TYR A 1 108 ? 11.466 -6.339 -21.815 1.00 52.62 108 TYR A C 1
ATOM 876 O O . TYR A 1 108 ? 12.248 -6.051 -20.910 1.00 52.62 108 TYR A O 1
ATOM 884 N N . GLU A 1 109 ? 11.853 -6.996 -22.914 1.00 52.09 109 GLU A N 1
ATOM 885 C CA . GLU A 1 109 ? 13.205 -7.530 -23.120 1.00 52.09 109 GLU A CA 1
ATOM 886 C C . GLU A 1 109 ? 14.265 -6.439 -23.366 1.00 52.09 109 GLU A C 1
ATOM 888 O O . GLU A 1 109 ? 15.354 -6.517 -22.805 1.00 52.09 109 GLU A O 1
ATOM 893 N N . GLU A 1 110 ? 13.949 -5.364 -24.100 1.00 57.12 110 GLU A N 1
ATOM 894 C CA . GLU A 1 110 ? 14.939 -4.317 -24.421 1.00 57.12 110 GLU A CA 1
ATOM 895 C C . GLU A 1 110 ? 15.197 -3.326 -23.272 1.00 57.12 110 GLU A C 1
ATOM 897 O O . GLU A 1 110 ? 16.265 -2.723 -23.202 1.00 57.12 110 GLU A O 1
ATOM 902 N N . GLY A 1 111 ? 14.247 -3.143 -22.350 1.00 63.16 111 GLY A N 1
ATOM 903 C CA . GLY A 1 111 ? 14.432 -2.255 -21.197 1.00 63.16 111 GLY A CA 1
ATOM 904 C C . GLY A 1 111 ? 15.249 -2.914 -20.084 1.00 63.16 111 GLY A C 1
ATOM 905 O O . GLY A 1 111 ? 16.307 -2.417 -19.694 1.00 63.16 111 GLY A O 1
ATOM 906 N N . PHE A 1 112 ? 14.760 -4.053 -19.582 1.00 66.06 112 PHE A N 1
ATOM 907 C CA . PHE A 1 112 ? 15.364 -4.754 -18.445 1.00 66.06 112 PHE A CA 1
ATOM 908 C C . PHE A 1 112 ? 16.584 -5.587 -18.821 1.00 66.06 112 PHE A C 1
ATOM 910 O O . PHE A 1 112 ? 17.523 -5.642 -18.030 1.00 66.06 112 PHE A O 1
ATOM 917 N N . GLY A 1 113 ? 16.593 -6.198 -20.011 1.00 68.75 113 GLY A N 1
ATOM 918 C CA . GLY A 1 113 ? 17.730 -6.985 -20.491 1.00 68.75 113 GLY A CA 1
ATOM 919 C C . GLY A 1 113 ? 18.977 -6.129 -20.709 1.00 68.75 113 GLY A C 1
ATOM 920 O O . GLY A 1 113 ? 20.072 -6.528 -20.325 1.00 68.75 113 GLY A O 1
ATOM 921 N N . ASN A 1 114 ? 18.801 -4.912 -21.232 1.00 71.25 114 ASN A N 1
ATOM 922 C CA . ASN A 1 114 ? 19.909 -3.987 -21.487 1.00 71.25 114 ASN A CA 1
ATOM 923 C C . ASN A 1 114 ? 20.322 -3.179 -20.246 1.00 71.25 114 ASN A C 1
ATOM 925 O O . ASN A 1 114 ? 21.450 -2.701 -20.176 1.00 71.25 114 ASN A O 1
ATOM 929 N N . ASN A 1 115 ? 19.429 -3.016 -19.261 1.00 75.12 115 ASN A N 1
ATOM 930 C CA . ASN A 1 115 ? 19.694 -2.232 -18.052 1.00 75.12 115 ASN A CA 1
ATOM 931 C C . ASN A 1 115 ? 19.178 -2.940 -16.780 1.00 75.12 115 ASN A C 1
ATOM 933 O O . ASN A 1 115 ? 18.262 -2.443 -16.110 1.00 75.12 115 ASN A O 1
ATOM 937 N N . PRO A 1 116 ? 19.777 -4.079 -16.387 1.00 81.75 116 PRO A N 1
ATOM 938 C CA . PRO A 1 116 ? 19.312 -4.880 -15.249 1.00 81.75 116 PRO A CA 1
ATOM 939 C C . PRO A 1 116 ? 19.378 -4.136 -13.906 1.00 81.75 116 PRO A C 1
ATOM 941 O O . PRO A 1 116 ? 18.667 -4.486 -12.965 1.00 81.75 116 PRO A O 1
ATOM 944 N N . ILE A 1 117 ? 20.169 -3.060 -13.812 1.00 84.50 117 ILE A N 1
ATOM 945 C CA . ILE A 1 117 ? 20.264 -2.215 -12.613 1.00 84.50 117 ILE A CA 1
ATOM 946 C C . ILE A 1 117 ? 18.914 -1.617 -12.184 1.00 84.50 117 ILE A C 1
ATOM 948 O O . ILE A 1 117 ? 18.693 -1.377 -10.998 1.00 84.50 117 ILE A O 1
ATOM 952 N N . PHE A 1 118 ? 17.973 -1.437 -13.117 1.00 84.00 118 PHE A N 1
ATOM 953 C CA . PHE A 1 118 ? 16.641 -0.910 -12.814 1.00 84.00 118 PHE A CA 1
ATOM 954 C C . PHE A 1 118 ? 15.671 -1.950 -12.234 1.00 84.00 118 PHE A C 1
ATOM 956 O O . PHE A 1 118 ? 14.605 -1.573 -11.751 1.00 84.00 118 PHE A O 1
ATOM 963 N N . ILE A 1 119 ? 16.028 -3.238 -12.205 1.00 86.62 119 ILE A N 1
ATOM 964 C CA . ILE A 1 119 ? 15.195 -4.282 -11.586 1.00 86.62 119 ILE A CA 1
ATOM 965 C C . ILE A 1 119 ? 15.090 -4.049 -10.075 1.00 86.62 119 ILE A C 1
ATOM 967 O O . ILE A 1 119 ? 14.001 -4.111 -9.507 1.00 86.62 119 ILE A O 1
ATOM 971 N N . ILE A 1 120 ? 16.208 -3.715 -9.428 1.00 90.94 120 ILE A N 1
ATOM 972 C CA . ILE A 1 120 ? 16.288 -3.505 -7.976 1.00 90.94 120 ILE A CA 1
ATOM 973 C C . ILE A 1 120 ? 15.295 -2.433 -7.489 1.00 90.94 120 ILE A C 1
ATOM 975 O O . ILE A 1 120 ? 14.463 -2.753 -6.635 1.00 90.94 120 ILE A O 1
ATOM 979 N N . PRO A 1 121 ? 15.308 -1.185 -8.005 1.00 90.88 121 PRO A N 1
ATOM 980 C CA . PRO A 1 121 ? 14.367 -0.167 -7.549 1.00 90.88 121 PRO A CA 1
ATOM 981 C C . PRO A 1 121 ? 12.910 -0.545 -7.835 1.00 90.88 121 PRO A C 1
ATOM 983 O O . PRO A 1 121 ? 12.045 -0.234 -7.021 1.00 90.88 121 PRO A O 1
ATOM 986 N N . ILE A 1 122 ? 12.615 -1.259 -8.926 1.00 89.44 122 ILE A N 1
ATOM 987 C CA . ILE A 1 122 ? 11.247 -1.720 -9.210 1.00 89.44 122 ILE A CA 1
ATOM 988 C C . ILE A 1 122 ? 10.781 -2.740 -8.181 1.00 89.44 122 ILE A C 1
ATOM 990 O O . ILE A 1 122 ? 9.676 -2.603 -7.662 1.00 89.44 122 ILE A O 1
ATOM 994 N N . VAL A 1 123 ? 11.613 -3.729 -7.853 1.00 92.38 123 VAL A N 1
ATOM 995 C CA . VAL A 1 123 ? 11.286 -4.734 -6.834 1.00 92.38 123 VAL A CA 1
ATOM 996 C C . VAL A 1 123 ? 11.047 -4.065 -5.480 1.00 92.38 123 VAL A C 1
ATOM 998 O O . VAL A 1 123 ? 10.073 -4.390 -4.802 1.00 92.38 123 VAL A O 1
ATOM 1001 N N . ILE A 1 124 ? 11.870 -3.079 -5.111 1.00 93.94 124 ILE A N 1
ATOM 1002 C CA . ILE A 1 124 ? 11.695 -2.307 -3.872 1.00 93.94 124 ILE A CA 1
ATOM 1003 C C . ILE A 1 124 ? 10.369 -1.532 -3.886 1.00 93.94 124 ILE A C 1
ATOM 1005 O O . ILE A 1 124 ? 9.602 -1.615 -2.927 1.00 93.94 124 ILE A O 1
ATOM 1009 N N . LEU A 1 125 ? 10.065 -0.802 -4.964 1.00 93.31 125 LEU A N 1
ATOM 1010 C CA . LEU A 1 125 ? 8.812 -0.046 -5.087 1.00 93.31 125 LEU A CA 1
ATOM 1011 C C . LEU A 1 125 ? 7.589 -0.964 -5.052 1.00 93.31 125 LEU A C 1
ATOM 1013 O O . LEU A 1 125 ? 6.591 -0.643 -4.406 1.00 93.31 125 LEU A O 1
ATOM 1017 N N . MET A 1 126 ? 7.680 -2.120 -5.708 1.00 93.44 126 MET A N 1
ATOM 1018 C CA . MET A 1 126 ? 6.638 -3.136 -5.711 1.00 93.44 126 MET A CA 1
ATOM 1019 C C . MET A 1 126 ? 6.404 -3.676 -4.297 1.00 93.44 126 MET A C 1
ATOM 1021 O O . MET A 1 126 ? 5.262 -3.714 -3.844 1.00 93.44 126 MET A O 1
ATOM 1025 N N . TRP A 1 127 ? 7.471 -4.012 -3.568 1.00 95.06 127 TRP A N 1
ATOM 1026 C CA . TRP A 1 127 ? 7.383 -4.464 -2.179 1.00 95.06 127 TRP A CA 1
ATOM 1027 C C . TRP A 1 127 ? 6.697 -3.437 -1.277 1.00 95.06 127 TRP A C 1
ATOM 1029 O O . TRP A 1 127 ? 5.795 -3.788 -0.519 1.00 95.06 127 TRP A O 1
ATOM 1039 N N . ILE A 1 128 ? 7.078 -2.160 -1.390 1.00 95.00 128 ILE A N 1
ATOM 1040 C CA . ILE A 1 128 ? 6.451 -1.070 -0.630 1.00 95.00 128 ILE A CA 1
ATOM 1041 C C . ILE A 1 128 ? 4.966 -0.937 -1.002 1.00 95.00 128 ILE A C 1
ATOM 1043 O O . ILE A 1 128 ? 4.122 -0.793 -0.121 1.00 95.00 128 ILE A O 1
ATOM 1047 N N . GLY A 1 129 ? 4.616 -1.026 -2.288 1.00 94.56 129 GLY A N 1
ATOM 1048 C CA . GLY A 1 129 ? 3.220 -1.002 -2.730 1.00 94.56 129 GLY A CA 1
ATOM 1049 C C . GLY A 1 129 ? 2.394 -2.127 -2.097 1.00 94.56 129 GLY A C 1
ATOM 1050 O O . GLY A 1 129 ? 1.343 -1.872 -1.506 1.00 94.56 129 GLY A O 1
ATOM 1051 N N . PHE A 1 130 ? 2.902 -3.361 -2.141 1.00 95.62 130 PHE A N 1
ATOM 1052 C CA . PHE A 1 130 ? 2.242 -4.520 -1.537 1.00 95.62 130 PHE A CA 1
ATOM 1053 C C . PHE A 1 130 ? 2.125 -4.413 -0.015 1.00 95.62 130 PHE A C 1
ATOM 1055 O O . PHE A 1 130 ? 1.068 -4.735 0.539 1.00 95.62 130 PHE A O 1
ATOM 1062 N N . SER A 1 131 ? 3.169 -3.941 0.670 1.00 95.44 131 SER A N 1
ATOM 1063 C CA . SER A 1 131 ? 3.154 -3.798 2.126 1.00 95.44 131 SER A CA 1
ATOM 1064 C C . SER A 1 131 ? 2.115 -2.766 2.569 1.00 95.44 131 SER A C 1
ATOM 1066 O O . SER A 1 131 ? 1.278 -3.059 3.424 1.00 95.44 131 SER A O 1
ATOM 1068 N N . GLN A 1 132 ? 2.083 -1.590 1.935 1.00 95.31 132 GLN A N 1
ATOM 1069 C CA . GLN A 1 132 ? 1.122 -0.540 2.275 1.00 95.31 132 GLN A CA 1
ATOM 1070 C C . GLN A 1 132 ? -0.307 -0.920 1.876 1.00 95.31 132 GLN A C 1
ATOM 1072 O O . GLN A 1 132 ? -1.239 -0.703 2.652 1.00 95.31 132 GLN A O 1
ATOM 1077 N N . GLY A 1 133 ? -0.494 -1.543 0.709 1.00 95.75 133 GLY A N 1
ATOM 1078 C CA . GLY A 1 133 ? -1.797 -2.055 0.285 1.00 95.75 133 GLY A CA 1
ATOM 1079 C C . GLY A 1 133 ? -2.350 -3.106 1.248 1.00 95.75 133 GLY A C 1
ATOM 1080 O O . GLY A 1 133 ? -3.530 -3.064 1.598 1.00 95.75 133 GLY A O 1
ATOM 1081 N N . THR A 1 134 ? -1.491 -3.983 1.771 1.00 96.75 134 THR A N 1
ATOM 1082 C CA . THR A 1 134 ? -1.866 -4.978 2.786 1.00 96.75 134 THR A CA 1
ATOM 1083 C C . THR A 1 134 ? -2.323 -4.318 4.086 1.00 96.75 134 THR A C 1
ATOM 1085 O O . THR A 1 134 ? -3.418 -4.609 4.565 1.00 96.75 134 THR A O 1
ATOM 1088 N N . LYS A 1 135 ? -1.567 -3.346 4.609 1.00 95.81 135 LYS A N 1
ATOM 1089 C CA . LYS A 1 135 ? -1.975 -2.585 5.805 1.00 95.81 135 LYS A CA 1
ATOM 1090 C C . LYS A 1 135 ? -3.272 -1.816 5.609 1.00 95.81 135 LYS A C 1
ATOM 1092 O O . LYS A 1 135 ? -4.023 -1.599 6.561 1.00 95.81 135 LYS A O 1
ATOM 1097 N N . ARG A 1 136 ? -3.550 -1.376 4.382 1.00 96.19 136 ARG A N 1
ATOM 1098 C CA . ARG A 1 136 ? -4.794 -0.677 4.072 1.00 96.19 136 ARG A CA 1
ATOM 1099 C C . ARG A 1 136 ? -5.975 -1.645 4.021 1.00 96.19 136 ARG A C 1
ATOM 1101 O O . ARG A 1 136 ? -7.047 -1.312 4.518 1.00 96.19 136 ARG A O 1
ATOM 1108 N N . CYS A 1 137 ? -5.767 -2.862 3.510 1.00 96.94 137 CYS A N 1
ATOM 1109 C CA . CYS A 1 137 ? -6.736 -3.954 3.636 1.00 96.94 137 CYS A CA 1
ATOM 1110 C C . CYS A 1 137 ? -7.021 -4.267 5.111 1.00 96.94 137 CYS A C 1
ATOM 1112 O O . CYS A 1 137 ? -8.179 -4.368 5.513 1.00 96.94 137 CYS A O 1
ATOM 1114 N N . HIS A 1 138 ? -5.973 -4.347 5.929 1.00 96.44 138 HIS A N 1
ATOM 1115 C CA . HIS A 1 138 ? -6.082 -4.578 7.366 1.00 96.44 138 HIS A CA 1
ATOM 1116 C C . HIS A 1 138 ? -6.881 -3.483 8.077 1.00 96.44 138 HIS A C 1
ATOM 1118 O O . HIS A 1 138 ? -7.682 -3.779 8.965 1.00 96.44 138 HIS A O 1
ATOM 1124 N N . ASP A 1 139 ? -6.718 -2.225 7.663 1.00 96.56 139 ASP A N 1
ATOM 1125 C CA . ASP A 1 139 ? -7.474 -1.107 8.220 1.00 96.56 139 ASP A CA 1
ATOM 1126 C C . ASP A 1 139 ? -8.983 -1.211 7.937 1.00 96.56 139 ASP A C 1
ATOM 1128 O O . ASP A 1 139 ? -9.788 -0.894 8.809 1.00 96.56 139 ASP A O 1
ATOM 1132 N N . VAL A 1 140 ? -9.388 -1.742 6.776 1.00 96.06 140 VAL A N 1
ATOM 1133 C CA . VAL A 1 140 ? -10.804 -2.034 6.456 1.00 96.06 140 VAL A CA 1
ATOM 1134 C C . VAL A 1 140 ? -11.281 -3.401 6.978 1.00 96.06 140 VAL A C 1
ATOM 1136 O O . VAL A 1 140 ? -12.403 -3.823 6.698 1.00 96.06 140 VAL A O 1
ATOM 1139 N N . GLY A 1 141 ? -10.447 -4.117 7.740 1.00 95.19 141 GLY A N 1
ATOM 1140 C CA . GLY A 1 141 ? -10.777 -5.424 8.319 1.00 95.19 141 GLY A CA 1
ATOM 1141 C C . GLY A 1 141 ? -10.736 -6.593 7.330 1.00 95.19 141 GLY A C 1
ATOM 1142 O O . GLY A 1 141 ? -11.332 -7.640 7.588 1.00 95.19 141 GLY A O 1
ATOM 1143 N N . LYS A 1 142 ? -10.05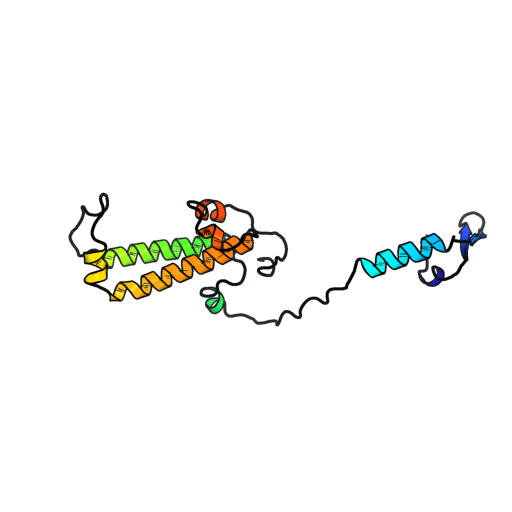3 -6.435 6.194 1.00 96.38 142 LYS A N 1
ATOM 1144 C CA . LYS A 1 142 ? -9.878 -7.465 5.160 1.00 96.38 142 LYS A CA 1
ATOM 1145 C C . LYS A 1 142 ? -8.441 -7.988 5.157 1.00 96.38 142 LYS A C 1
ATOM 1147 O O . LYS A 1 142 ? -7.521 -7.305 5.590 1.00 96.38 142 LYS A O 1
ATOM 1152 N N . SER A 1 143 ? -8.236 -9.207 4.662 1.00 95.69 143 SER A N 1
ATOM 1153 C CA . SER A 1 143 ? -6.889 -9.768 4.494 1.00 95.69 143 SER A CA 1
ATOM 1154 C C . SER A 1 143 ? -6.135 -9.079 3.351 1.00 95.69 143 SER A C 1
ATOM 1156 O O . SER A 1 143 ? -6.757 -8.655 2.376 1.00 95.69 143 SER A O 1
ATOM 1158 N N . GLY A 1 144 ? -4.799 -9.035 3.423 1.00 94.38 144 GLY A N 1
ATOM 1159 C CA . GLY A 1 144 ? -3.948 -8.477 2.359 1.00 94.38 144 GLY A CA 1
ATOM 1160 C C . GLY A 1 144 ? -4.167 -9.092 0.971 1.00 94.38 144 GLY A C 1
ATOM 1161 O O . GLY A 1 144 ? -4.013 -8.410 -0.036 1.00 94.38 144 GLY A O 1
ATOM 1162 N N . TRP A 1 145 ? -4.639 -10.340 0.908 1.00 95.12 145 TRP A N 1
ATOM 1163 C CA . TRP A 1 145 ? -4.995 -11.027 -0.338 1.00 95.12 145 TRP A CA 1
ATOM 1164 C C . TRP A 1 145 ? -6.049 -10.302 -1.184 1.00 95.12 145 TRP A C 1
ATOM 1166 O O . TRP A 1 145 ? -6.077 -10.483 -2.398 1.00 95.12 145 TRP A O 1
ATOM 1176 N N . HIS A 1 146 ? -6.879 -9.443 -0.583 1.00 95.31 146 HIS A N 1
ATOM 1177 C CA . HIS A 1 146 ? -7.859 -8.657 -1.336 1.00 95.31 146 HIS A CA 1
ATOM 1178 C C . HIS A 1 146 ? -7.201 -7.675 -2.313 1.00 95.31 146 HIS A C 1
ATOM 1180 O O . HIS A 1 146 ? -7.833 -7.269 -3.282 1.00 95.31 146 HIS A O 1
ATOM 1186 N N . LEU A 1 147 ? -5.924 -7.333 -2.112 1.00 94.69 147 LEU A N 1
ATOM 1187 C CA . LEU A 1 147 ? -5.166 -6.499 -3.040 1.00 94.69 147 LEU A CA 1
ATOM 1188 C C . LEU A 1 147 ? -5.020 -7.131 -4.437 1.00 94.69 147 LEU A C 1
ATOM 1190 O O . LEU A 1 147 ? -4.839 -6.401 -5.406 1.00 94.69 147 LEU A O 1
ATOM 1194 N N . LEU A 1 148 ? -5.126 -8.462 -4.555 1.00 93.62 148 LEU A N 1
ATOM 1195 C CA . LEU A 1 148 ? -5.088 -9.168 -5.842 1.00 93.62 148 LEU A CA 1
ATOM 1196 C C . LEU A 1 148 ? -6.380 -9.020 -6.654 1.00 93.62 148 LEU A C 1
ATOM 1198 O O . LEU A 1 148 ? -6.385 -9.313 -7.847 1.00 93.62 148 LEU A O 1
ATOM 1202 N N . ILE A 1 149 ? -7.478 -8.591 -6.025 1.00 94.75 149 ILE A N 1
ATOM 1203 C CA . ILE A 1 149 ? -8.744 -8.380 -6.721 1.00 94.75 149 ILE A CA 1
ATOM 1204 C C . ILE A 1 149 ? -8.575 -7.163 -7.645 1.00 94.75 149 ILE A C 1
ATOM 1206 O O . ILE A 1 149 ? -8.237 -6.072 -7.163 1.00 94.75 149 ILE A O 1
ATOM 1210 N N . PRO A 1 150 ? -8.827 -7.302 -8.960 1.00 90.88 150 PRO A N 1
ATOM 1211 C CA . PRO A 1 150 ? -8.755 -6.179 -9.884 1.00 90.88 150 PRO A CA 1
ATOM 1212 C C . PRO A 1 150 ? -9.604 -5.002 -9.398 1.00 90.88 150 PRO A C 1
ATOM 1214 O O . PRO A 1 150 ? -10.707 -5.186 -8.887 1.00 90.88 150 PRO A O 1
ATOM 1217 N N . PHE A 1 151 ? -9.085 -3.784 -9.547 1.00 91.25 151 PHE A N 1
ATOM 1218 C CA . PHE A 1 151 ? -9.741 -2.533 -9.139 1.00 91.25 151 PHE A CA 1
ATOM 1219 C C . PHE A 1 151 ? -9.995 -2.352 -7.629 1.00 91.25 151 PHE A C 1
ATOM 1221 O O . PHE A 1 151 ? -10.448 -1.283 -7.220 1.00 91.25 151 PHE A O 1
ATOM 1228 N N . TYR A 1 152 ? -9.633 -3.308 -6.768 1.00 94.62 152 TYR A N 1
ATOM 1229 C CA . TYR A 1 152 ? -9.838 -3.180 -5.319 1.00 94.62 152 TYR A CA 1
ATOM 1230 C C . TYR A 1 152 ? -9.067 -2.004 -4.706 1.00 94.62 152 TYR A C 1
ATOM 1232 O O . TYR A 1 152 ? -9.513 -1.390 -3.737 1.00 94.62 152 TYR A O 1
ATOM 1240 N N . ILE A 1 153 ? -7.955 -1.611 -5.332 1.00 90.69 153 ILE A N 1
ATOM 1241 C CA . ILE A 1 153 ? -7.197 -0.412 -4.968 1.00 90.69 153 ILE A CA 1
ATOM 1242 C C . ILE A 1 153 ? -8.076 0.851 -4.961 1.00 90.69 153 ILE A C 1
ATOM 1244 O O . ILE A 1 153 ? -7.947 1.670 -4.055 1.00 90.69 153 ILE A O 1
ATOM 1248 N N . PHE A 1 154 ? -9.018 0.984 -5.904 1.00 92.06 154 PHE A N 1
ATOM 1249 C CA . PHE A 1 154 ? -9.917 2.138 -5.984 1.00 92.06 154 PHE A CA 1
ATOM 1250 C C . PHE A 1 154 ? -10.898 2.152 -4.814 1.00 92.06 154 PHE A C 1
ATOM 1252 O O . PHE A 1 154 ? -11.102 3.193 -4.195 1.00 92.06 154 PHE A O 1
ATOM 1259 N N . TYR A 1 155 ? -11.435 0.987 -4.443 1.00 94.81 155 TYR A N 1
ATOM 1260 C CA . TYR A 1 155 ? -12.242 0.847 -3.233 1.00 94.81 155 TYR A CA 1
ATOM 1261 C C . TYR A 1 155 ? -11.449 1.249 -1.979 1.00 94.81 155 TYR A C 1
ATOM 1263 O O . TYR A 1 155 ? -11.943 2.019 -1.156 1.00 94.81 155 TYR A O 1
ATOM 1271 N N . LEU A 1 156 ? -10.195 0.803 -1.849 1.00 94.75 156 LEU A N 1
ATOM 1272 C CA . LEU A 1 156 ? -9.349 1.102 -0.688 1.00 94.75 156 LEU A CA 1
ATOM 1273 C C . LEU A 1 156 ? -9.019 2.593 -0.520 1.00 94.75 156 LEU A C 1
ATOM 1275 O O . LEU A 1 156 ? -8.803 3.031 0.614 1.00 94.75 156 LEU A O 1
ATOM 1279 N N . ILE A 1 157 ? -9.006 3.382 -1.599 1.00 93.31 157 ILE A N 1
ATOM 1280 C CA . ILE A 1 157 ? -8.817 4.841 -1.520 1.00 93.31 157 ILE A CA 1
ATOM 1281 C C . ILE A 1 157 ? -9.982 5.492 -0.756 1.00 93.31 157 ILE A C 1
ATOM 1283 O O . ILE A 1 157 ? -9.757 6.368 0.081 1.00 93.31 157 ILE A O 1
ATOM 1287 N N . PHE A 1 158 ? -11.214 5.024 -0.977 1.00 92.88 158 PHE A N 1
ATOM 1288 C CA . PHE A 1 158 ? -12.424 5.648 -0.430 1.00 92.88 158 PHE A CA 1
ATOM 1289 C C . PHE A 1 158 ? -13.006 4.948 0.807 1.00 92.88 158 PHE A C 1
ATOM 1291 O O . PHE A 1 158 ? -13.710 5.586 1.583 1.00 92.88 158 PHE A O 1
ATOM 1298 N N . ALA A 1 159 ? -12.722 3.665 1.035 1.00 93.69 159 ALA A N 1
ATOM 1299 C CA . ALA A 1 159 ? -13.332 2.878 2.113 1.00 93.69 159 ALA A CA 1
ATOM 1300 C C . ALA A 1 159 ? -13.035 3.436 3.520 1.00 93.69 159 ALA A C 1
ATOM 1302 O O . ALA A 1 159 ? -11.939 3.918 3.791 1.00 93.69 159 ALA A O 1
ATOM 1303 N N . GLU A 1 160 ? -13.978 3.427 4.464 1.00 94.69 160 GLU A N 1
ATOM 1304 C CA . GLU A 1 160 ? -13.679 3.777 5.872 1.00 94.69 160 GLU A CA 1
ATOM 1305 C C . GLU A 1 160 ? -12.854 2.679 6.542 1.00 94.69 160 GLU A C 1
ATOM 1307 O O . GLU A 1 160 ? -13.122 1.493 6.367 1.00 94.69 160 GLU A O 1
ATOM 1312 N N . GLY A 1 161 ? -11.822 3.085 7.286 1.00 93.81 161 GLY A N 1
ATOM 1313 C CA . GLY A 1 161 ? -11.123 2.190 8.203 1.00 93.81 161 GLY A CA 1
ATOM 1314 C C . GLY A 1 161 ? -12.000 1.837 9.403 1.00 93.81 161 GLY A C 1
ATOM 1315 O O . GLY A 1 161 ? -12.949 2.551 9.735 1.00 93.81 161 GLY A O 1
ATOM 1316 N N . GLN A 1 162 ? -11.684 0.741 10.084 1.00 94.44 162 GLN A N 1
ATOM 1317 C CA . GLN A 1 162 ? -12.406 0.329 11.283 1.00 94.44 162 GLN A CA 1
ATOM 1318 C C . GLN A 1 162 ? -12.181 1.319 12.436 1.00 94.44 162 GLN A C 1
ATOM 1320 O O . GLN A 1 162 ? -11.058 1.732 12.721 1.00 94.44 162 GLN A O 1
ATOM 1325 N N . ARG A 1 163 ? -13.262 1.696 13.129 1.00 93.06 163 ARG A N 1
ATOM 1326 C CA . ARG A 1 163 ? -13.238 2.749 14.164 1.00 93.06 163 ARG A CA 1
ATOM 1327 C C . ARG A 1 163 ? -12.566 2.336 15.473 1.00 93.06 163 ARG A C 1
ATOM 1329 O O . ARG A 1 163 ? -12.200 3.211 16.253 1.00 93.06 163 ARG A O 1
ATOM 1336 N N . PHE A 1 164 ? -12.417 1.036 15.692 1.00 92.69 164 PHE A N 1
ATOM 1337 C CA . PHE A 1 164 ? -11.841 0.436 16.890 1.00 92.69 164 PHE A CA 1
ATOM 1338 C C . PHE A 1 164 ? -10.607 -0.387 16.530 1.00 92.69 164 PHE A C 1
ATOM 1340 O O . PHE A 1 164 ? -10.279 -0.556 15.350 1.00 92.69 164 PHE A O 1
ATOM 1347 N N . ASP A 1 165 ? -9.933 -0.893 17.552 1.00 93.12 165 ASP A N 1
ATOM 1348 C CA . ASP A 1 165 ? -8.852 -1.856 17.402 1.00 93.12 165 ASP A CA 1
ATOM 1349 C C . ASP A 1 165 ? -9.359 -3.112 16.686 1.00 93.12 165 ASP A C 1
ATOM 1351 O O . ASP A 1 165 ? -10.527 -3.494 16.794 1.00 93.12 165 ASP A O 1
ATOM 1355 N N . ASN A 1 166 ? -8.481 -3.744 15.915 1.00 94.19 166 ASN A N 1
ATOM 1356 C CA . ASN A 1 166 ? -8.796 -4.98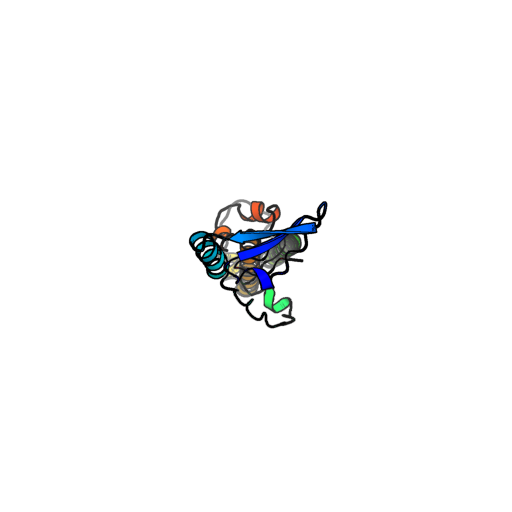8 15.231 1.00 94.19 166 ASN A CA 1
ATOM 1357 C C . ASN A 1 166 ? -7.617 -5.960 15.323 1.00 94.19 166 ASN A C 1
ATOM 1359 O O . ASN A 1 166 ? -6.548 -5.619 15.826 1.00 94.19 166 ASN A O 1
ATOM 1363 N N . LYS A 1 167 ? -7.793 -7.174 14.794 1.00 94.31 167 LYS A N 1
ATOM 1364 C CA . LYS A 1 167 ? -6.765 -8.229 14.830 1.00 94.31 167 LYS A CA 1
ATOM 1365 C C . LYS A 1 167 ? -5.434 -7.868 14.150 1.00 94.31 167 LYS A C 1
ATOM 1367 O O . LYS A 1 167 ? -4.465 -8.595 14.314 1.00 94.31 167 LYS A O 1
ATOM 1372 N N . TYR A 1 168 ? -5.394 -6.789 13.370 1.00 92.81 168 TYR A N 1
ATOM 1373 C CA . TYR A 1 168 ? -4.205 -6.307 12.669 1.00 92.81 168 TYR A CA 1
ATOM 1374 C C . TYR A 1 168 ? -3.523 -5.130 13.374 1.00 92.81 168 TYR A C 1
ATOM 1376 O O . TYR A 1 168 ? -2.466 -4.682 12.929 1.00 92.81 168 TYR A O 1
ATOM 1384 N N . GLY A 1 169 ? -4.113 -4.600 14.447 1.00 90.88 169 GLY A N 1
ATOM 1385 C CA . GLY A 1 169 ? -3.493 -3.577 15.276 1.00 90.88 169 GLY A CA 1
ATOM 1386 C C . GLY A 1 169 ? -4.459 -2.530 15.833 1.00 90.88 169 GLY A C 1
ATOM 1387 O O . GLY A 1 169 ? -5.663 -2.533 15.535 1.00 90.88 169 GLY A O 1
ATOM 1388 N N . PRO A 1 170 ? -3.910 -1.600 16.633 1.00 90.81 170 PRO A N 1
ATOM 1389 C CA . PRO A 1 170 ? -4.682 -0.545 17.267 1.00 90.81 170 PRO A CA 1
ATOM 1390 C C . PRO A 1 170 ? -5.274 0.422 16.240 1.00 90.81 170 PRO A C 1
ATOM 1392 O O . PRO A 1 170 ? -4.804 0.534 15.103 1.00 90.81 170 PRO A O 1
ATOM 1395 N N . LYS A 1 171 ? -6.309 1.146 16.658 1.00 90.00 171 LYS A N 1
ATOM 1396 C CA . LYS A 1 171 ? -6.957 2.201 15.889 1.00 90.00 171 LYS A CA 1
ATOM 1397 C C . LYS A 1 171 ? -5.932 3.240 15.426 1.00 90.00 171 LYS A C 1
ATOM 1399 O O . LYS A 1 171 ? -5.096 3.715 16.196 1.00 90.00 171 LYS A O 1
ATOM 1404 N N . ILE A 1 172 ? -6.061 3.640 14.165 1.00 85.69 172 ILE A N 1
ATOM 1405 C CA . ILE A 1 172 ? -5.324 4.772 13.606 1.00 85.69 172 ILE A CA 1
ATOM 1406 C C . ILE A 1 172 ? -5.872 6.063 14.229 1.00 85.69 172 ILE A C 1
ATOM 1408 O O . ILE A 1 172 ? -7.089 6.269 14.264 1.00 85.69 172 ILE A O 1
ATOM 1412 N N . LYS A 1 173 ? -4.970 6.878 14.778 1.00 74.62 173 LYS A N 1
ATOM 1413 C CA . LYS A 1 173 ? -5.305 8.158 15.413 1.00 74.62 173 LYS A CA 1
ATOM 1414 C C . LYS A 1 173 ? -5.729 9.203 14.392 1.00 74.62 173 LYS A C 1
ATOM 1416 O O . LYS A 1 173 ? -5.138 9.212 13.291 1.00 74.62 173 LYS A O 1
#

Mean predicted aligned error: 16.94 Å

Foldseek 3Di:
DDDDPVQLPDQWDWDADPPPRDTDTHGDPPVVSVVVVVVVVVVDPPPPPPPDPPDPPDVVVLQLALFAADDLVVLVVLVVVLVVVVVVLVVVLDPDDDPPADDDDDDPCSRCVVPVVSVVVVVVSVSSNLSNCQNLCVQQVHGSVCVPPP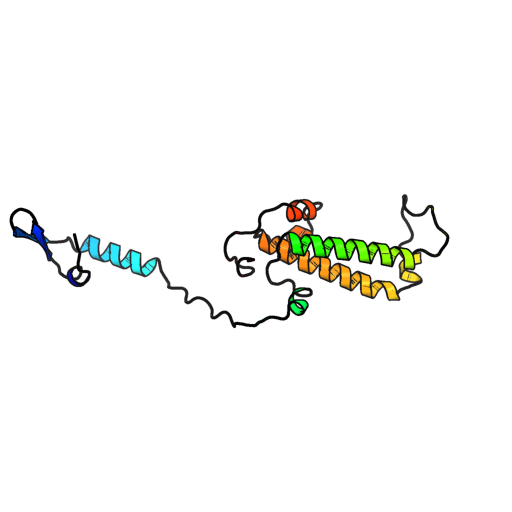PVVVVSNPPHGDQAADPRGGDDD

Sequence (173 aa):
MQLNTDNILKESIIVQCPKCSQKLRVKIPQPQLKEAIVLESIVMPVMEPPEIPSSSKSKVKNIFSFEGRIGRLEFFLTYLFIYFLSAILKRFLKGSNDEVWYILGNRYEEGFGNNPIFIIPIVILMWIGFSQGTKRCHDVGKSGWHLLIPFYIFYLIFAEGQRFDNKYGPKIK

Radius of gyration: 31.23 Å; Cα contacts (8 Å, |Δi|>4): 137; chains: 1; bounding box: 64×30×89 Å

Secondary structure (DSSP, 8-state):
----GGGTTSSEEEEEPTTT--EEEEEP-HHHHHHHHHHHHHH----PPP--------TTHHHH---S---HHHHHHHHHHHHHHHHHHHHHHS-TT-TTTTSS---HHHHHTT-GGGHHHHHHHHHHHHHHHHHHHHHTT--GGGGGSTTHHHHHHHSPPPSS-BTTBSPP-

pLDDT: mean 76.7, std 17.38, range [35.53, 96.94]

InterPro domains:
  IPR008523 Protein of unknown function DUF805 [PF05656] (64-170)
  IPR008523 Protein of unknown function DUF805 [PTHR34980] (59-171)

Organism: NCBI:txid1768011

Solvent-accessible surface area (backbone atoms only — not comparable to full-atom values): 10631 Å² total; per-residue (Å²): 134,87,78,64,76,83,50,73,84,45,72,48,44,76,50,64,42,92,87,76,69,50,74,45,78,46,73,59,70,64,75,64,55,54,54,54,54,50,51,61,61,66,75,50,76,78,70,74,74,76,84,72,78,88,64,88,68,59,71,69,67,52,49,76,35,58,72,34,60,46,54,55,65,63,47,49,52,51,53,52,49,49,49,53,53,51,55,53,50,48,56,72,58,48,65,97,76,71,88,77,66,89,80,68,90,88,58,72,62,67,42,45,70,77,39,56,78,60,52,58,63,49,54,51,50,49,50,38,50,54,15,47,50,19,10,37,28,32,23,57,72,40,60,45,73,54,66,75,42,84,70,38,65,64,51,58,63,72,56,72,60,53,90,53,63,53,100,46,41,70,51,84,129